Protein AF-A0A662A2K2-F1 (afdb_monomer_lite)

Structure (mmCIF, N/CA/C/O backbone):
data_AF-A0A662A2K2-F1
#
_entry.id   AF-A0A662A2K2-F1
#
loop_
_atom_site.group_PDB
_atom_site.id
_atom_site.type_symbol
_atom_site.label_atom_id
_atom_site.label_alt_id
_atom_site.label_comp_id
_atom_site.label_asym_id
_atom_site.label_entity_id
_atom_site.label_seq_id
_atom_site.pdbx_PDB_ins_code
_atom_site.Cartn_x
_atom_site.Cartn_y
_atom_site.Cartn_z
_atom_site.occupancy
_atom_site.B_iso_or_equiv
_atom_site.auth_seq_id
_atom_site.auth_comp_id
_atom_site.auth_asym_id
_atom_site.auth_atom_id
_atom_site.pdbx_PDB_model_num
ATOM 1 N N . ASP A 1 1 ? 25.035 21.301 -13.621 1.00 79.12 1 ASP A N 1
ATOM 2 C CA . ASP A 1 1 ? 25.008 20.937 -12.189 1.00 79.12 1 ASP A CA 1
ATOM 3 C C . ASP A 1 1 ? 23.960 21.613 -11.320 1.00 79.12 1 ASP A C 1
ATOM 5 O O . ASP A 1 1 ? 23.016 20.934 -10.941 1.00 79.12 1 ASP A O 1
ATOM 9 N N . ILE A 1 2 ? 24.069 22.902 -10.982 1.00 90.88 2 ILE A N 1
ATOM 10 C CA . ILE A 1 2 ? 23.119 23.539 -10.043 1.00 90.88 2 ILE A CA 1
ATOM 11 C C . ILE A 1 2 ? 21.771 23.828 -10.707 1.00 90.88 2 ILE A C 1
ATOM 13 O O . ILE A 1 2 ? 20.747 23.411 -10.174 1.00 90.88 2 ILE A O 1
ATOM 17 N N . LEU A 1 3 ? 21.783 24.436 -11.900 1.00 89.19 3 LEU A N 1
ATOM 18 C CA . LEU A 1 3 ? 20.579 24.809 -12.655 1.00 89.19 3 LEU A CA 1
ATOM 19 C C . LEU A 1 3 ? 19.642 23.617 -12.918 1.00 89.19 3 LEU A C 1
ATOM 21 O O . LEU A 1 3 ? 18.442 23.715 -12.691 1.00 89.19 3 LEU A O 1
ATOM 25 N N . TYR A 1 4 ? 20.192 22.471 -13.338 1.00 91.31 4 TYR A N 1
ATOM 26 C CA . TYR A 1 4 ? 19.410 21.247 -13.561 1.00 91.31 4 TYR A CA 1
ATOM 27 C C . TYR A 1 4 ? 18.727 20.763 -12.276 1.00 91.31 4 TYR A C 1
ATOM 29 O O . TYR A 1 4 ? 17.537 20.467 -12.291 1.00 91.31 4 TYR A O 1
ATOM 37 N N . LYS A 1 5 ? 19.451 20.732 -11.148 1.00 90.31 5 LYS A N 1
ATOM 38 C CA . LYS A 1 5 ? 18.884 20.326 -9.853 1.00 90.31 5 LYS A CA 1
ATOM 39 C C . LYS A 1 5 ? 17.791 21.287 -9.395 1.00 90.31 5 LYS A C 1
ATOM 41 O O . LYS A 1 5 ? 16.762 20.832 -8.913 1.00 90.31 5 LYS A O 1
ATOM 46 N N . THR A 1 6 ? 17.981 22.595 -9.592 1.00 90.50 6 THR A N 1
ATOM 47 C CA . THR A 1 6 ? 16.960 23.590 -9.229 1.00 90.50 6 THR A CA 1
ATOM 48 C C . THR A 1 6 ? 15.708 23.423 -10.083 1.00 90.50 6 THR A C 1
ATOM 50 O O . THR A 1 6 ? 14.616 23.314 -9.535 1.00 90.50 6 THR A O 1
ATOM 53 N N . LEU A 1 7 ? 15.856 23.320 -11.407 1.00 92.50 7 LEU A N 1
ATOM 54 C CA . LEU A 1 7 ? 14.737 23.083 -12.323 1.00 92.50 7 LEU A CA 1
ATOM 55 C C . LEU A 1 7 ? 14.002 21.777 -12.004 1.00 92.50 7 LEU A C 1
ATOM 57 O O . LEU A 1 7 ? 12.774 21.752 -12.000 1.00 92.50 7 LEU A O 1
ATOM 61 N N . PHE A 1 8 ? 14.737 20.713 -11.683 1.00 92.75 8 PHE A N 1
ATOM 62 C CA . PHE A 1 8 ? 14.157 19.427 -11.314 1.00 92.75 8 PHE A CA 1
ATOM 63 C C . PHE A 1 8 ? 13.352 19.513 -10.009 1.00 92.75 8 PHE A C 1
ATOM 65 O O . PHE A 1 8 ? 12.203 19.081 -9.979 1.00 92.75 8 PHE A O 1
ATOM 72 N N . SER A 1 9 ? 13.897 20.132 -8.956 1.00 92.06 9 SER A N 1
ATOM 73 C CA . SER A 1 9 ? 13.182 20.338 -7.688 1.00 92.06 9 SER A CA 1
ATOM 74 C C . SER A 1 9 ? 11.923 21.191 -7.856 1.00 92.06 9 SER A C 1
ATOM 76 O O . SER A 1 9 ? 10.873 20.844 -7.318 1.00 92.06 9 SER A O 1
ATOM 78 N N . PHE A 1 10 ? 11.988 22.271 -8.638 1.00 94.00 10 PHE A N 1
ATOM 79 C CA . PHE A 1 10 ? 10.806 23.080 -8.948 1.00 94.00 10 PHE A CA 1
ATOM 80 C C . PHE A 1 10 ? 9.765 22.287 -9.745 1.00 94.00 10 PHE A C 1
ATOM 82 O O . PHE A 1 10 ? 8.577 22.331 -9.423 1.00 94.00 10 PHE A O 1
ATOM 89 N N . GLY A 1 11 ? 10.206 21.506 -10.735 1.00 93.50 11 GLY A N 1
ATOM 90 C CA . GLY A 1 11 ? 9.340 20.615 -11.504 1.00 93.50 11 GLY A CA 1
ATOM 91 C C . GLY A 1 11 ? 8.621 19.586 -10.629 1.00 93.50 11 GLY A C 1
ATOM 92 O O . GLY A 1 11 ? 7.429 19.360 -10.816 1.00 93.50 11 GLY A O 1
ATOM 93 N N . GLN A 1 12 ? 9.299 19.015 -9.629 1.00 93.69 12 GLN A N 1
ATOM 94 C CA . GLN A 1 12 ? 8.691 18.076 -8.678 1.00 93.69 12 GLN A CA 1
ATOM 95 C C . GLN A 1 12 ? 7.568 18.715 -7.857 1.00 93.69 12 GLN A C 1
ATOM 97 O O . GLN A 1 12 ? 6.518 18.100 -7.682 1.00 93.69 12 GLN A O 1
ATOM 102 N N . VAL A 1 13 ? 7.768 19.946 -7.376 1.00 95.12 13 VAL A N 1
ATOM 103 C CA . VAL A 1 13 ? 6.744 20.674 -6.611 1.00 95.12 13 VAL A CA 1
ATOM 104 C C . VAL A 1 13 ? 5.523 20.957 -7.485 1.00 95.12 13 VAL A C 1
ATOM 106 O O . VAL A 1 13 ? 4.395 20.690 -7.072 1.00 95.12 13 VAL A O 1
ATOM 109 N N . ILE A 1 14 ? 5.736 21.431 -8.716 1.00 95.50 14 ILE A N 1
ATOM 110 C CA . ILE A 1 14 ? 4.651 21.680 -9.675 1.00 95.50 14 ILE A CA 1
ATOM 111 C C . ILE A 1 14 ? 3.893 20.383 -9.983 1.00 95.50 14 ILE A C 1
ATOM 113 O O . ILE A 1 14 ? 2.663 20.370 -9.962 1.00 95.50 14 ILE A O 1
ATOM 117 N N . LEU A 1 15 ? 4.607 19.279 -10.213 1.00 95.75 15 LEU A N 1
ATOM 118 C CA . LEU A 1 15 ? 4.001 17.977 -10.482 1.00 95.75 15 LEU A CA 1
ATOM 119 C C . LEU A 1 15 ? 3.184 17.466 -9.285 1.00 95.75 15 LEU A C 1
ATOM 121 O O . LEU A 1 15 ? 2.096 16.924 -9.472 1.00 95.75 15 LEU A O 1
ATOM 125 N N . ALA A 1 16 ? 3.659 17.684 -8.057 1.00 95.31 16 ALA A N 1
ATOM 126 C CA . ALA A 1 16 ? 2.907 17.353 -6.850 1.00 95.31 16 ALA A CA 1
ATOM 127 C C . ALA A 1 16 ? 1.583 18.132 -6.778 1.00 95.31 16 ALA A C 1
ATOM 129 O O . ALA A 1 16 ? 0.532 17.528 -6.554 1.00 95.31 16 ALA A O 1
ATOM 130 N N . PHE A 1 17 ? 1.600 19.446 -7.036 1.00 96.31 17 PHE A N 1
ATOM 131 C CA . PHE A 1 17 ? 0.374 20.252 -7.096 1.00 96.31 17 PHE A CA 1
ATOM 132 C C . PHE A 1 17 ? -0.560 19.821 -8.229 1.00 96.31 17 PHE A C 1
ATOM 134 O O . PHE A 1 17 ? -1.777 19.790 -8.032 1.00 96.31 17 PHE A O 1
ATOM 141 N N . ALA A 1 18 ? -0.016 19.441 -9.388 1.00 96.00 18 ALA A N 1
ATOM 142 C CA . ALA A 1 18 ? -0.803 18.902 -10.491 1.00 96.00 18 ALA A CA 1
ATOM 143 C C . ALA A 1 18 ? -1.525 17.609 -10.079 1.00 96.00 18 ALA A C 1
ATOM 145 O O . ALA A 1 18 ? -2.736 17.504 -10.265 1.00 96.00 18 ALA A O 1
ATOM 146 N N . TYR A 1 19 ? -0.829 16.663 -9.435 1.00 93.25 19 TYR A N 1
ATOM 147 C CA . TYR A 1 19 ? -1.455 15.444 -8.918 1.00 93.25 19 TYR A CA 1
ATOM 148 C C . TYR A 1 19 ? -2.527 15.728 -7.862 1.00 93.25 19 TYR A C 1
ATOM 150 O O . TYR A 1 19 ? -3.617 15.163 -7.947 1.00 93.25 19 TYR A O 1
ATOM 158 N N . ILE A 1 20 ? -2.267 16.625 -6.903 1.00 93.62 20 ILE A N 1
ATOM 159 C CA . ILE A 1 20 ? -3.258 17.012 -5.883 1.00 93.62 20 ILE A CA 1
ATOM 160 C C . ILE A 1 20 ? -4.508 17.603 -6.544 1.00 93.62 20 ILE A C 1
ATOM 162 O O . ILE A 1 20 ? -5.627 17.233 -6.186 1.00 93.62 20 ILE A O 1
ATOM 166 N N . SER A 1 21 ? -4.326 18.480 -7.532 1.00 94.06 21 SER A N 1
ATOM 167 C CA . SER A 1 21 ? -5.429 19.130 -8.245 1.00 94.06 21 SER A CA 1
ATOM 168 C C . SER A 1 21 ? -6.262 18.114 -9.024 1.00 94.06 21 SER A C 1
ATOM 170 O O . SER A 1 21 ? -7.483 18.100 -8.899 1.00 94.06 21 SER A O 1
ATOM 172 N N . ILE A 1 22 ? -5.611 17.203 -9.757 1.00 93.06 22 ILE A N 1
ATOM 173 C CA . ILE A 1 22 ? -6.285 16.122 -10.491 1.00 93.06 22 ILE A CA 1
ATOM 174 C C . ILE A 1 22 ? -7.084 15.234 -9.538 1.00 93.06 22 ILE A C 1
ATOM 176 O O . ILE A 1 22 ? -8.240 14.929 -9.824 1.00 93.06 22 ILE A O 1
ATOM 180 N N . LEU A 1 23 ? -6.503 14.828 -8.405 1.00 89.75 23 LEU A N 1
ATOM 181 C CA . LEU A 1 23 ? -7.196 13.998 -7.417 1.00 89.75 23 LEU A CA 1
ATOM 182 C C . LEU A 1 23 ? -8.395 14.727 -6.802 1.00 89.75 23 LEU A C 1
ATOM 184 O O . LEU A 1 23 ? -9.454 14.123 -6.648 1.00 89.75 23 LEU A O 1
ATOM 188 N N . THR A 1 24 ? -8.246 16.019 -6.505 1.00 89.94 24 THR A N 1
ATOM 189 C CA . THR A 1 24 ? -9.319 16.854 -5.945 1.00 89.94 24 THR A CA 1
ATOM 190 C C . THR A 1 24 ? -10.478 16.992 -6.929 1.00 89.94 24 THR A C 1
ATOM 192 O O . THR A 1 24 ? -11.609 16.678 -6.575 1.00 89.94 24 THR A O 1
ATOM 195 N N . ILE A 1 25 ? -10.193 17.352 -8.184 1.00 91.75 25 ILE A N 1
ATOM 196 C CA . ILE A 1 25 ? -11.204 17.465 -9.248 1.00 91.75 25 ILE A CA 1
ATOM 197 C C . ILE A 1 25 ? -11.863 16.107 -9.514 1.00 91.75 25 ILE A C 1
ATOM 199 O O . ILE A 1 25 ? -13.079 16.006 -9.653 1.00 91.75 25 ILE A O 1
ATOM 203 N N . SER A 1 26 ? -11.076 15.029 -9.542 1.00 89.00 26 SER A N 1
ATOM 204 C CA . SER A 1 26 ? -11.606 13.679 -9.754 1.00 89.00 26 SER A CA 1
ATOM 205 C C . SER A 1 26 ? -12.609 13.291 -8.670 1.00 89.00 26 SER A C 1
ATOM 207 O O . SER A 1 26 ? -13.603 12.631 -8.976 1.00 89.00 26 SER A O 1
ATOM 209 N N . TYR A 1 27 ? -12.393 13.727 -7.427 1.00 87.12 27 TYR A N 1
ATOM 210 C CA . TYR A 1 27 ? -13.282 13.447 -6.301 1.00 87.12 27 TYR A CA 1
ATOM 211 C C . TYR A 1 27 ? -14.647 14.151 -6.396 1.00 87.12 27 TYR A C 1
ATOM 213 O O . TYR A 1 27 ? -15.592 13.718 -5.743 1.00 87.12 27 TYR A O 1
ATOM 221 N N . GLU A 1 28 ? -14.799 15.170 -7.245 1.00 88.38 28 GLU A N 1
ATOM 222 C CA . GLU A 1 28 ? -16.105 15.790 -7.518 1.00 88.38 28 GLU A CA 1
ATOM 223 C C . GLU A 1 28 ? -16.973 14.943 -8.465 1.00 88.38 28 GLU A C 1
ATOM 225 O O . GLU A 1 28 ? -18.195 15.087 -8.508 1.00 88.38 28 GLU A O 1
ATOM 230 N N . SER A 1 29 ? -16.367 14.010 -9.206 1.00 89.44 29 SER A N 1
ATOM 231 C CA . SER A 1 29 ? -17.080 13.120 -10.123 1.00 89.44 29 SER A CA 1
ATOM 232 C C . SER A 1 29 ? -17.552 11.831 -9.437 1.00 89.44 29 SER A C 1
ATOM 234 O O . SER A 1 29 ? -16.832 11.217 -8.646 1.00 89.44 29 SER A O 1
ATOM 236 N N . ALA A 1 30 ? -18.733 11.330 -9.817 1.00 84.56 30 ALA A N 1
ATOM 237 C CA . ALA A 1 30 ? -19.257 10.060 -9.299 1.00 84.56 30 ALA A CA 1
ATOM 238 C C . ALA A 1 30 ? -18.317 8.866 -9.571 1.00 84.56 30 ALA A C 1
ATOM 240 O O . ALA A 1 30 ? -18.206 7.945 -8.757 1.00 84.56 30 ALA A O 1
ATOM 241 N N . LEU A 1 31 ? -17.612 8.889 -10.708 1.00 82.94 31 LEU A N 1
ATOM 242 C CA . LEU A 1 31 ? -16.648 7.856 -11.084 1.00 82.94 31 LEU A CA 1
ATOM 243 C C . LEU A 1 31 ? -15.389 7.926 -10.208 1.00 82.94 31 LEU A C 1
ATOM 245 O O . LEU A 1 31 ? -14.934 6.890 -9.719 1.00 82.94 31 LEU A O 1
ATOM 249 N N . GLY A 1 32 ? -14.866 9.126 -9.940 1.00 82.94 32 GLY A N 1
ATOM 250 C CA . GLY A 1 32 ? -13.711 9.308 -9.063 1.00 82.94 32 GLY A CA 1
ATOM 251 C C . GLY A 1 32 ? -14.003 8.925 -7.614 1.00 82.94 32 GLY A C 1
ATOM 252 O O . GLY A 1 32 ? -13.208 8.201 -7.014 1.00 82.94 32 GLY A O 1
ATOM 253 N N . VAL A 1 33 ? -15.184 9.263 -7.082 1.00 84.50 33 VAL A N 1
ATOM 254 C CA . VAL A 1 33 ? -15.622 8.775 -5.760 1.00 84.50 33 VAL A CA 1
ATOM 255 C C . VAL A 1 33 ? -15.662 7.245 -5.728 1.00 84.50 33 VAL A C 1
ATOM 257 O O . VAL A 1 33 ? -15.160 6.630 -4.784 1.00 84.50 33 VAL A O 1
ATOM 260 N N . LYS A 1 34 ? -16.204 6.604 -6.773 1.00 83.75 34 LYS A N 1
ATOM 261 C CA . LYS A 1 34 ? -16.266 5.139 -6.860 1.00 83.75 34 LYS A CA 1
ATOM 262 C C . LYS A 1 34 ? -14.871 4.509 -6.895 1.00 83.75 34 LYS A C 1
ATOM 264 O O . LYS A 1 34 ? -14.629 3.569 -6.138 1.00 83.75 34 LYS A O 1
ATOM 269 N N . LEU A 1 35 ? -13.945 5.030 -7.700 1.00 81.00 35 LEU A N 1
ATOM 270 C CA . LEU A 1 35 ? -12.560 4.542 -7.751 1.00 81.00 35 LEU A CA 1
ATOM 271 C C . LEU A 1 35 ? -11.844 4.719 -6.405 1.00 81.00 35 LEU A C 1
ATOM 273 O O . LEU A 1 35 ? -11.275 3.766 -5.868 1.00 81.00 35 LEU A O 1
ATOM 277 N N . MET A 1 36 ? -11.929 5.909 -5.807 1.00 82.06 36 MET A N 1
ATOM 278 C CA . MET A 1 36 ? -11.282 6.201 -4.524 1.00 82.06 36 MET A CA 1
ATOM 279 C C . MET A 1 36 ? -11.893 5.404 -3.364 1.00 82.06 36 MET A C 1
ATOM 281 O O . MET A 1 36 ? -11.191 5.082 -2.404 1.00 82.06 36 MET A O 1
ATOM 285 N N . SER A 1 37 ? -13.165 5.003 -3.459 1.00 81.88 37 SER A N 1
ATOM 286 C CA . SER A 1 37 ? -13.803 4.147 -2.453 1.00 81.88 37 SER A CA 1
ATOM 287 C C . SER A 1 37 ? -13.134 2.773 -2.325 1.00 81.88 37 SER A C 1
ATOM 289 O O . SER A 1 37 ? -13.018 2.265 -1.211 1.00 81.88 37 SER A O 1
ATOM 291 N N . GLY A 1 38 ? -12.631 2.20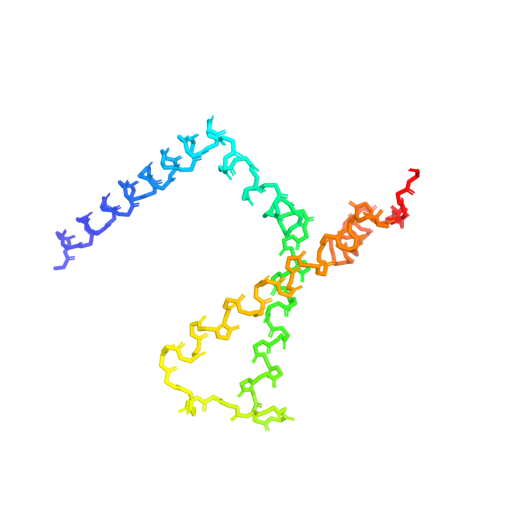0 -3.426 1.00 77.50 38 GLY A N 1
ATOM 292 C CA . GLY A 1 38 ? -11.851 0.959 -3.404 1.00 77.50 38 GLY A CA 1
ATOM 293 C C . GLY A 1 38 ? -10.474 1.172 -2.776 1.00 77.50 38 GLY A C 1
ATOM 294 O O . GLY A 1 38 ? -10.066 0.428 -1.882 1.00 77.50 38 GLY A O 1
ATOM 295 N N . LEU A 1 39 ? -9.800 2.259 -3.166 1.00 82.50 39 LEU A N 1
ATOM 296 C CA . LEU A 1 39 ? -8.481 2.636 -2.642 1.00 82.50 39 LEU A CA 1
ATOM 297 C C . LEU A 1 39 ? -8.502 2.931 -1.135 1.00 82.50 39 LEU A C 1
ATOM 299 O O . LEU A 1 39 ? -7.519 2.677 -0.439 1.00 82.50 39 LEU A O 1
ATOM 303 N N . LYS A 1 40 ? -9.639 3.392 -0.598 1.00 86.94 40 LYS A N 1
ATOM 304 C CA . LYS A 1 40 ? -9.831 3.627 0.840 1.00 86.94 40 LYS A CA 1
ATOM 305 C C . LYS A 1 40 ? -9.551 2.381 1.684 1.00 86.94 40 LYS A C 1
ATOM 307 O O . LYS A 1 40 ? -9.030 2.514 2.789 1.00 86.94 40 LYS A O 1
ATOM 312 N N . TYR A 1 41 ? -9.894 1.185 1.202 1.00 87.75 41 TYR A N 1
ATOM 313 C CA . TYR A 1 41 ? -9.675 -0.054 1.956 1.00 87.75 41 TYR A CA 1
ATOM 314 C C . TYR A 1 41 ? -8.188 -0.385 2.076 1.00 87.75 41 TYR A C 1
ATOM 316 O O . TYR A 1 41 ? -7.707 -0.624 3.182 1.00 87.75 41 TYR A O 1
ATOM 324 N N . VAL A 1 42 ? -7.450 -0.299 0.967 1.00 88.56 42 VAL A N 1
ATOM 325 C CA . VAL A 1 42 ? -5.991 -0.487 0.951 1.00 88.56 42 VAL A CA 1
ATOM 326 C C . VAL A 1 42 ? -5.297 0.593 1.782 1.00 88.56 42 VAL A C 1
ATOM 328 O O . VAL A 1 42 ? -4.420 0.281 2.579 1.00 88.56 42 VAL A O 1
ATOM 331 N N . GLY A 1 43 ? -5.743 1.851 1.695 1.00 87.69 43 GLY A N 1
ATOM 332 C CA . GLY A 1 43 ? -5.199 2.950 2.500 1.00 87.69 43 GLY A CA 1
ATOM 333 C C . GLY A 1 43 ? -5.406 2.776 4.010 1.00 87.69 43 GLY A C 1
ATOM 334 O O . GLY A 1 43 ? -4.532 3.122 4.799 1.00 87.69 43 GLY A O 1
ATOM 335 N N . ARG A 1 44 ? -6.529 2.181 4.436 1.00 89.75 44 ARG A N 1
ATOM 336 C CA . ARG A 1 44 ? -6.768 1.812 5.846 1.00 89.75 44 ARG A CA 1
ATOM 337 C C . ARG A 1 44 ? -5.886 0.659 6.333 1.00 89.75 44 ARG A C 1
ATOM 339 O O . ARG A 1 44 ? -5.767 0.472 7.543 1.00 89.75 44 ARG A O 1
ATOM 346 N N . MET A 1 45 ? -5.318 -0.104 5.406 1.00 93.19 45 MET A N 1
ATOM 347 C CA . MET A 1 45 ? -4.391 -1.206 5.637 1.00 93.19 45 MET A CA 1
ATOM 348 C C . MET A 1 45 ? -3.022 -0.880 5.028 1.00 93.19 45 MET A C 1
ATOM 350 O O . MET A 1 45 ? -2.414 -1.743 4.402 1.00 93.19 45 MET A O 1
ATOM 354 N N . SER A 1 46 ? -2.553 0.369 5.128 1.00 92.81 46 SER A N 1
ATOM 355 C CA . SER A 1 46 ? -1.343 0.819 4.430 1.00 92.81 46 SER A CA 1
ATOM 356 C C . SER A 1 46 ? -0.093 0.017 4.799 1.00 92.81 46 SER A C 1
ATOM 358 O O . SER A 1 46 ? 0.675 -0.347 3.911 1.00 92.81 46 SER A O 1
ATOM 360 N N . PHE A 1 47 ? 0.093 -0.321 6.076 1.00 93.25 47 PHE A N 1
ATOM 361 C CA . PHE A 1 47 ? 1.237 -1.100 6.543 1.00 93.25 47 PHE A CA 1
ATOM 362 C C . PHE A 1 47 ? 1.112 -2.574 6.143 1.00 93.25 47 PHE A C 1
ATOM 364 O O . PHE A 1 47 ? 2.057 -3.157 5.611 1.00 93.25 47 PHE A O 1
ATOM 371 N N . SER A 1 48 ? -0.075 -3.158 6.319 1.00 94.69 48 SER A N 1
ATOM 372 C CA . SER A 1 48 ? -0.358 -4.534 5.897 1.00 94.69 48 SER A CA 1
ATOM 373 C C . SER A 1 48 ? -0.239 -4.716 4.385 1.00 94.69 48 SER A C 1
ATOM 375 O O . SER A 1 48 ? 0.325 -5.707 3.933 1.00 94.69 48 SER A O 1
ATOM 377 N N . SER A 1 49 ? -0.722 -3.756 3.599 1.00 94.12 49 SER A N 1
ATOM 378 C CA . SER A 1 49 ? -0.674 -3.805 2.134 1.00 94.12 49 SER A CA 1
ATOM 379 C C . SER A 1 49 ? 0.746 -3.591 1.623 1.00 94.12 49 SER A C 1
ATOM 381 O O . SER A 1 49 ? 1.181 -4.309 0.729 1.00 94.12 49 SER A O 1
ATOM 383 N N . TYR A 1 50 ? 1.512 -2.680 2.235 1.00 93.44 50 TYR A N 1
ATOM 384 C CA . TYR A 1 50 ? 2.930 -2.507 1.919 1.00 93.44 50 TYR A CA 1
ATOM 385 C C . TYR A 1 50 ? 3.715 -3.805 2.132 1.00 93.44 50 TYR A C 1
ATOM 387 O O . TYR A 1 50 ? 4.391 -4.275 1.217 1.00 93.44 50 TYR A O 1
ATOM 395 N N . LEU A 1 51 ? 3.584 -4.429 3.310 1.00 95.44 51 LEU A N 1
ATOM 396 C CA . LEU A 1 51 ? 4.296 -5.676 3.578 1.00 95.44 51 LEU A CA 1
ATOM 397 C C . LEU A 1 51 ? 3.774 -6.822 2.706 1.00 95.44 51 LEU A C 1
ATOM 399 O O . LEU A 1 51 ? 4.566 -7.617 2.213 1.00 95.44 51 LEU A O 1
ATOM 403 N N . GLY A 1 52 ? 2.464 -6.877 2.458 1.00 94.88 52 GLY A N 1
ATOM 404 C CA . GLY A 1 52 ? 1.862 -7.827 1.528 1.00 94.88 52 GLY A CA 1
ATOM 405 C C . GLY A 1 52 ? 2.451 -7.711 0.122 1.00 94.88 52 GLY A C 1
ATOM 406 O O . GLY A 1 52 ? 2.833 -8.721 -0.461 1.00 94.88 52 GLY A O 1
ATOM 407 N N . HIS A 1 53 ? 2.602 -6.492 -0.403 1.00 95.06 53 HIS A N 1
ATOM 408 C CA . HIS A 1 53 ? 3.238 -6.250 -1.699 1.00 95.06 53 HIS A CA 1
ATOM 409 C C . HIS A 1 53 ? 4.692 -6.719 -1.725 1.00 95.06 53 HIS A C 1
ATOM 411 O O . HIS A 1 53 ? 5.093 -7.410 -2.659 1.00 95.06 53 HIS A O 1
ATOM 417 N N . THR A 1 54 ? 5.454 -6.422 -0.672 1.00 95.19 54 THR A N 1
ATOM 418 C CA . THR A 1 54 ? 6.824 -6.920 -0.514 1.00 95.19 54 THR A CA 1
ATOM 419 C C . THR A 1 54 ? 6.868 -8.448 -0.510 1.00 95.19 54 THR A C 1
ATOM 421 O O . THR A 1 54 ? 7.688 -9.030 -1.212 1.00 95.19 54 THR A O 1
ATOM 424 N N . ILE A 1 55 ? 5.961 -9.112 0.212 1.00 95.94 55 ILE A N 1
ATOM 425 C CA . ILE A 1 55 ? 5.867 -10.579 0.239 1.00 95.94 55 ILE A CA 1
ATOM 426 C C . ILE A 1 55 ? 5.556 -11.129 -1.157 1.00 95.94 55 ILE A C 1
ATOM 428 O O . ILE A 1 55 ? 6.231 -12.056 -1.595 1.00 95.94 55 ILE A O 1
ATOM 432 N N . PHE A 1 56 ? 4.597 -10.548 -1.887 1.00 95.50 56 PHE A N 1
ATOM 433 C CA . PHE A 1 56 ? 4.318 -10.951 -3.270 1.00 95.50 56 PHE A CA 1
ATOM 434 C C . PHE A 1 56 ? 5.549 -10.798 -4.166 1.00 95.50 56 PHE A C 1
ATOM 436 O O . PHE A 1 56 ? 5.891 -11.731 -4.888 1.00 95.50 56 PHE A O 1
ATOM 443 N N . GLY A 1 57 ? 6.245 -9.662 -4.087 1.00 94.56 57 GLY A N 1
ATOM 444 C CA . GLY A 1 57 ? 7.468 -9.425 -4.851 1.00 94.56 57 GLY A CA 1
ATOM 445 C C . GLY A 1 57 ? 8.564 -10.440 -4.526 1.00 94.56 57 GLY A C 1
ATOM 446 O O . GLY A 1 57 ? 9.183 -10.985 -5.436 1.00 94.56 57 GLY A O 1
ATOM 447 N N . ILE A 1 58 ? 8.758 -10.753 -3.243 1.00 95.38 58 ILE A N 1
ATOM 448 C CA . ILE A 1 58 ? 9.712 -11.775 -2.803 1.00 95.38 58 ILE A CA 1
ATOM 449 C C . ILE A 1 58 ? 9.339 -13.138 -3.389 1.00 95.38 58 ILE A C 1
ATOM 451 O O . ILE A 1 58 ? 10.173 -13.766 -4.030 1.00 95.38 58 ILE A O 1
ATOM 455 N N . LEU A 1 59 ? 8.090 -13.580 -3.232 1.00 96.00 59 LEU A N 1
ATOM 456 C CA . LEU A 1 59 ? 7.649 -14.880 -3.739 1.00 96.00 59 LEU A CA 1
ATOM 457 C C . LEU A 1 59 ? 7.821 -14.989 -5.261 1.00 96.00 59 LEU A C 1
ATOM 459 O O . LEU A 1 59 ? 8.260 -16.018 -5.760 1.00 96.00 59 LEU A O 1
ATOM 463 N N . ILE A 1 60 ? 7.500 -13.932 -6.002 1.00 95.31 60 ILE A N 1
ATOM 464 C CA . ILE A 1 60 ? 7.529 -13.936 -7.469 1.00 95.31 60 ILE A CA 1
ATOM 465 C C . ILE A 1 60 ? 8.961 -13.860 -8.007 1.00 95.31 60 ILE A C 1
ATOM 467 O O . ILE A 1 60 ? 9.327 -14.601 -8.919 1.00 95.31 60 ILE A O 1
ATOM 471 N N . PHE A 1 61 ? 9.778 -12.955 -7.474 1.00 95.25 61 PHE A N 1
ATOM 472 C CA . PHE A 1 61 ? 11.059 -12.629 -8.092 1.00 95.25 61 PHE A CA 1
ATOM 473 C C . PHE A 1 61 ? 12.249 -13.349 -7.454 1.00 95.25 61 PHE A C 1
ATOM 475 O O . PHE A 1 61 ? 13.236 -13.579 -8.150 1.00 95.25 61 PHE A O 1
ATOM 482 N N . TYR A 1 62 ? 12.199 -13.739 -6.175 1.00 93.00 62 TYR A N 1
ATOM 483 C CA . TYR A 1 62 ? 13.383 -14.320 -5.538 1.00 93.00 62 TYR A CA 1
ATOM 484 C C . TYR A 1 62 ? 13.646 -15.768 -5.984 1.00 93.00 62 TYR A C 1
ATOM 486 O O . TYR A 1 62 ? 12.699 -16.550 -6.108 1.00 93.00 62 TYR A O 1
ATOM 494 N N . PRO A 1 63 ? 14.927 -16.168 -6.143 1.00 91.25 63 PRO A N 1
ATOM 495 C CA . PRO A 1 63 ? 15.307 -17.501 -6.626 1.00 91.25 63 PRO A CA 1
ATOM 496 C C . PRO A 1 63 ? 14.808 -18.675 -5.780 1.00 91.25 63 PRO A C 1
ATOM 498 O O . PRO A 1 63 ? 14.626 -19.765 -6.304 1.00 91.25 63 PRO A O 1
ATOM 501 N N . PHE A 1 64 ? 14.595 -18.475 -4.477 1.00 93.00 64 PHE A N 1
ATOM 502 C CA . PHE A 1 64 ? 14.115 -19.537 -3.586 1.00 93.00 64 PHE A CA 1
ATOM 503 C C . PHE A 1 64 ? 12.610 -19.827 -3.732 1.00 93.00 64 PHE A C 1
ATOM 505 O O . PHE A 1 64 ? 12.112 -20.769 -3.120 1.00 93.00 64 PHE A O 1
ATOM 512 N N . ALA A 1 65 ? 11.884 -19.001 -4.489 1.00 92.94 65 ALA A N 1
ATOM 513 C CA . ALA A 1 65 ? 10.462 -19.148 -4.760 1.00 92.94 65 ALA A CA 1
ATOM 514 C C . ALA A 1 65 ? 10.239 -19.313 -6.276 1.00 92.94 65 ALA A C 1
ATOM 516 O O . ALA A 1 65 ? 10.639 -20.336 -6.822 1.00 92.94 65 ALA A O 1
ATOM 517 N N . PHE A 1 66 ? 9.628 -18.348 -6.975 1.00 92.12 66 PHE A N 1
ATOM 518 C CA . PHE A 1 66 ? 9.404 -18.459 -8.427 1.00 92.12 66 PHE A CA 1
ATOM 519 C C . PHE A 1 66 ? 10.596 -18.004 -9.286 1.00 92.12 66 PHE A C 1
ATOM 521 O O . PHE A 1 66 ? 10.665 -18.369 -10.457 1.00 92.12 66 PHE A O 1
ATOM 528 N N . GLY A 1 67 ? 11.539 -17.231 -8.735 1.00 92.12 67 GLY A N 1
ATOM 529 C CA . GLY A 1 67 ? 12.801 -16.901 -9.407 1.00 92.12 67 GLY A CA 1
ATOM 530 C C . GLY A 1 67 ? 12.678 -16.088 -10.699 1.00 92.12 67 GLY A C 1
ATOM 531 O O . GLY A 1 67 ? 13.577 -16.145 -11.531 1.00 92.12 67 GLY A O 1
ATOM 532 N N . LEU A 1 68 ? 11.598 -15.321 -10.888 1.00 92.81 68 LEU A N 1
ATOM 533 C CA . LEU A 1 68 ? 11.329 -14.614 -12.149 1.00 92.81 68 LEU A CA 1
ATOM 534 C C . LEU A 1 68 ? 12.133 -13.315 -12.336 1.00 92.81 68 LEU A C 1
ATOM 536 O O . LEU A 1 68 ? 11.907 -12.579 -13.303 1.00 92.81 68 LEU A O 1
ATOM 540 N N . PHE A 1 69 ? 13.067 -12.994 -11.438 1.00 91.31 69 PHE A N 1
ATOM 541 C CA . PHE A 1 69 ? 13.857 -11.767 -11.532 1.00 91.31 69 PHE A CA 1
ATOM 542 C C . PHE A 1 69 ? 14.646 -1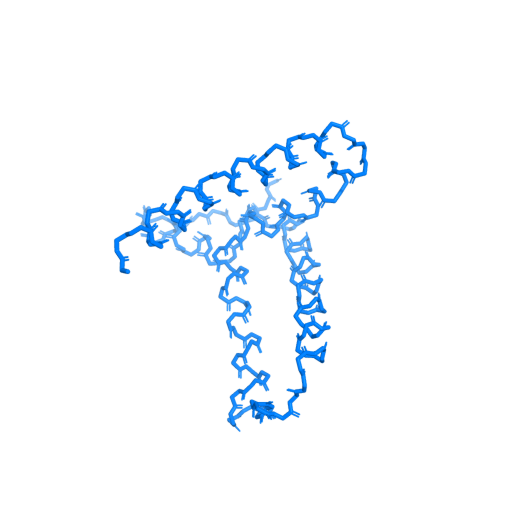1.694 -12.847 1.00 91.31 69 PHE A C 1
ATOM 544 O O . PHE A 1 69 ? 15.384 -12.610 -13.197 1.00 91.31 69 PHE A O 1
ATOM 551 N N . GLY A 1 70 ? 14.480 -10.596 -13.589 1.00 91.94 70 GLY A N 1
ATOM 552 C CA . GLY A 1 70 ? 15.158 -10.374 -14.872 1.00 91.94 70 GLY A CA 1
ATOM 553 C C . GLY A 1 70 ? 14.655 -11.233 -16.041 1.00 91.94 70 GLY A C 1
ATOM 554 O O . GLY A 1 70 ? 15.174 -11.099 -17.144 1.00 91.94 70 GLY A O 1
ATOM 555 N N . THR A 1 71 ? 13.649 -12.088 -15.831 1.00 93.19 71 THR A N 1
ATOM 556 C CA . THR A 1 71 ? 13.085 -12.956 -16.885 1.00 93.19 71 THR A CA 1
ATOM 557 C C . THR A 1 71 ? 11.908 -12.319 -17.625 1.00 93.19 71 THR A C 1
ATOM 559 O O . THR A 1 71 ? 11.609 -12.685 -18.759 1.00 93.19 71 THR A O 1
ATOM 562 N N . MET A 1 72 ? 11.239 -11.358 -16.984 1.00 93.38 72 MET A N 1
ATOM 563 C CA . MET A 1 72 ? 10.049 -10.692 -17.504 1.00 93.38 72 MET A CA 1
ATOM 564 C C . MET A 1 72 ? 10.420 -9.362 -18.162 1.00 93.38 72 MET A C 1
ATOM 566 O O . MET A 1 72 ? 11.213 -8.583 -17.635 1.00 93.38 72 MET A O 1
ATOM 570 N N . SER A 1 73 ? 9.803 -9.082 -19.305 1.00 95.44 73 SER A N 1
ATOM 571 C CA . SER A 1 73 ? 9.862 -7.769 -19.951 1.00 95.44 73 SER A CA 1
ATOM 572 C C . SER A 1 73 ? 9.049 -6.722 -19.177 1.00 95.44 73 SER A C 1
ATOM 574 O O . SER A 1 73 ? 8.162 -7.063 -18.393 1.00 95.44 73 SER A O 1
ATOM 576 N N . LEU A 1 74 ? 9.326 -5.435 -19.417 1.00 94.62 74 LEU A N 1
ATOM 577 C CA . LEU A 1 74 ? 8.724 -4.325 -18.666 1.00 94.62 74 LEU A CA 1
ATOM 578 C C . LEU A 1 74 ? 7.187 -4.373 -18.650 1.00 94.62 74 LEU A C 1
ATOM 580 O O . LEU A 1 74 ? 6.588 -4.311 -17.580 1.00 94.62 74 LEU A O 1
ATOM 584 N N . TRP A 1 75 ? 6.552 -4.584 -19.807 1.00 96.25 75 TRP A N 1
ATOM 585 C CA . TRP A 1 75 ? 5.088 -4.643 -19.896 1.00 96.25 75 TRP A CA 1
ATOM 586 C C . TRP A 1 75 ? 4.498 -5.816 -19.095 1.00 96.25 75 TRP A C 1
ATOM 588 O O . TRP A 1 75 ? 3.416 -5.699 -18.523 1.00 96.25 75 TRP A O 1
ATOM 598 N N . GLN A 1 76 ? 5.209 -6.948 -19.011 1.00 95.50 76 GLN A N 1
ATO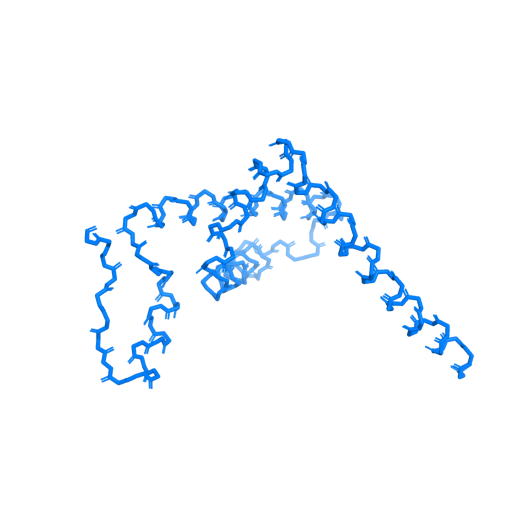M 599 C CA . GLN A 1 76 ? 4.758 -8.104 -18.229 1.00 95.50 76 GLN A CA 1
ATOM 600 C C . GLN A 1 76 ? 4.805 -7.796 -16.734 1.00 95.50 76 GLN A C 1
ATOM 602 O O . GLN A 1 76 ? 3.893 -8.176 -16.002 1.00 95.50 76 GLN A O 1
ATOM 607 N N . VAL A 1 77 ? 5.846 -7.089 -16.283 1.00 95.06 77 VAL A N 1
ATOM 608 C CA . VAL A 1 77 ? 5.973 -6.640 -14.891 1.00 95.06 77 VAL A CA 1
ATOM 609 C C . VAL A 1 77 ? 4.885 -5.621 -14.548 1.00 95.06 77 VAL A C 1
ATOM 611 O O . VAL A 1 77 ? 4.287 -5.713 -13.479 1.00 95.06 77 VAL A O 1
ATOM 614 N N . GLU A 1 78 ? 4.569 -4.696 -15.456 1.00 95.56 78 GLU A N 1
ATOM 615 C CA . GLU A 1 78 ? 3.488 -3.719 -15.273 1.00 95.56 78 GLU A CA 1
ATOM 616 C C . GLU A 1 78 ? 2.119 -4.397 -15.134 1.00 95.56 78 GLU A C 1
ATOM 618 O O . GLU A 1 78 ? 1.384 -4.127 -14.182 1.00 95.56 78 GLU A O 1
ATOM 623 N N . VAL A 1 79 ? 1.791 -5.335 -16.031 1.00 96.69 79 VAL A N 1
ATOM 624 C CA . VAL A 1 79 ? 0.543 -6.112 -15.952 1.00 96.69 79 VAL A CA 1
ATOM 625 C C . VAL A 1 79 ? 0.486 -6.915 -14.654 1.00 96.69 79 VAL A C 1
ATOM 627 O O . VAL A 1 79 ? -0.539 -6.916 -13.970 1.00 96.69 79 VAL A O 1
ATOM 630 N N . LEU A 1 80 ? 1.590 -7.558 -14.271 1.00 95.69 80 LEU A N 1
ATOM 631 C CA . LEU A 1 80 ? 1.674 -8.308 -13.023 1.00 95.69 80 LEU A CA 1
ATOM 632 C C . LEU A 1 80 ? 1.446 -7.410 -11.800 1.00 95.69 80 LEU A C 1
ATOM 634 O O . LEU A 1 80 ? 0.701 -7.788 -10.896 1.00 95.69 80 LEU A O 1
ATOM 638 N N . ALA A 1 81 ? 2.031 -6.211 -11.781 1.00 94.94 81 ALA A N 1
ATOM 639 C CA . ALA A 1 81 ? 1.839 -5.246 -10.706 1.00 94.94 81 ALA A CA 1
ATOM 640 C C . ALA A 1 81 ? 0.364 -4.838 -10.567 1.00 94.94 81 ALA A C 1
ATOM 642 O O . ALA A 1 81 ? -0.161 -4.819 -9.452 1.00 94.94 81 ALA A O 1
ATOM 643 N N . VAL A 1 82 ? -0.329 -4.590 -11.685 1.00 95.00 82 VAL A N 1
ATOM 644 C CA . VAL A 1 82 ? -1.772 -4.294 -11.693 1.00 95.00 82 VAL A CA 1
ATOM 645 C C . VAL A 1 82 ? -2.576 -5.466 -11.128 1.00 95.00 82 VAL A C 1
ATOM 647 O O . VAL A 1 82 ? -3.444 -5.259 -10.280 1.00 95.00 82 VAL A O 1
ATOM 650 N N . VAL A 1 83 ? -2.266 -6.701 -11.533 1.00 95.81 83 VAL A N 1
ATOM 651 C CA . VAL A 1 83 ? -2.937 -7.909 -11.024 1.00 95.81 83 VAL A CA 1
ATOM 652 C C . VAL A 1 83 ? -2.737 -8.059 -9.515 1.00 95.81 83 VAL A C 1
ATOM 654 O O . VAL A 1 83 ? -3.714 -8.227 -8.783 1.00 95.81 83 VAL A O 1
ATOM 657 N N . ILE A 1 84 ? -1.499 -7.936 -9.027 1.00 95.06 84 ILE A N 1
ATOM 658 C CA . ILE A 1 84 ? -1.187 -7.994 -7.591 1.00 95.06 84 ILE A CA 1
ATOM 659 C C . ILE A 1 84 ? -1.961 -6.911 -6.837 1.00 95.06 84 ILE A C 1
ATOM 661 O O . ILE A 1 84 ? -2.519 -7.176 -5.772 1.00 95.06 84 ILE A O 1
ATOM 665 N N . TYR A 1 85 ? -2.024 -5.697 -7.383 1.00 92.62 85 TYR A N 1
ATOM 666 C CA . TYR A 1 85 ? -2.722 -4.587 -6.748 1.00 92.62 85 TYR A CA 1
ATOM 667 C C . TYR A 1 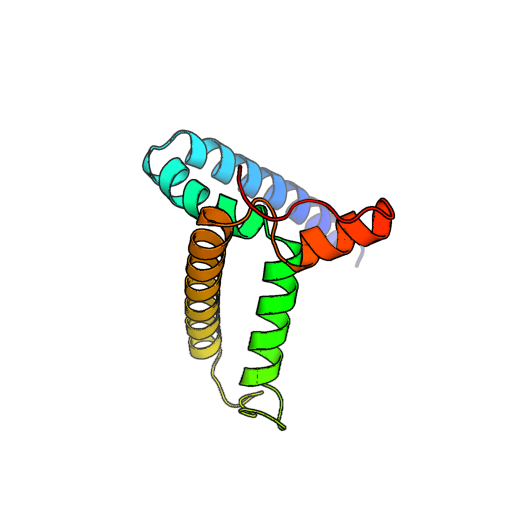85 ? -4.234 -4.827 -6.647 1.00 92.62 85 TYR A C 1
ATOM 669 O O . TYR A 1 85 ? -4.820 -4.610 -5.587 1.00 92.62 85 TYR A O 1
ATOM 677 N N . ILE A 1 86 ? -4.866 -5.353 -7.701 1.00 92.94 86 ILE A N 1
ATOM 678 C CA . ILE A 1 86 ? -6.286 -5.739 -7.683 1.00 92.94 86 ILE A CA 1
ATOM 679 C C . ILE A 1 86 ? -6.539 -6.808 -6.616 1.00 92.94 86 ILE A C 1
ATOM 681 O O . ILE A 1 86 ? -7.470 -6.673 -5.821 1.00 92.94 86 ILE A O 1
ATOM 685 N N . VAL A 1 87 ? -5.692 -7.840 -6.551 1.00 93.81 87 VAL A N 1
ATOM 686 C CA . VAL A 1 87 ? -5.791 -8.889 -5.525 1.00 93.81 87 VAL A CA 1
ATOM 687 C C . VAL A 1 87 ? -5.679 -8.287 -4.123 1.00 93.81 87 VAL A C 1
ATOM 689 O O . VAL A 1 87 ? -6.495 -8.603 -3.258 1.00 93.81 87 VAL A O 1
ATOM 692 N N . GLN A 1 88 ? -4.738 -7.369 -3.893 1.00 93.38 88 GLN A N 1
ATOM 693 C CA . GLN A 1 88 ? -4.599 -6.689 -2.602 1.00 93.38 88 GLN A CA 1
ATOM 694 C C . GLN A 1 88 ? -5.814 -5.833 -2.239 1.00 93.38 88 GLN A C 1
ATOM 696 O O . GLN A 1 88 ? -6.241 -5.865 -1.085 1.00 93.38 88 GLN A O 1
ATOM 701 N N . ILE A 1 89 ? -6.408 -5.114 -3.198 1.00 91.81 89 ILE A N 1
ATOM 702 C CA . ILE A 1 89 ? -7.655 -4.371 -2.969 1.00 91.81 89 ILE A CA 1
ATOM 703 C C . ILE A 1 89 ? -8.760 -5.326 -2.517 1.00 91.81 89 ILE A C 1
ATOM 705 O O . ILE A 1 89 ? -9.418 -5.061 -1.512 1.00 91.81 89 ILE A O 1
ATOM 709 N N . LEU A 1 90 ? -8.953 -6.445 -3.219 1.00 92.81 90 LEU A N 1
ATOM 710 C CA . LEU A 1 90 ? -9.989 -7.423 -2.878 1.00 92.81 90 LEU A CA 1
ATOM 711 C C . LEU A 1 90 ? -9.767 -8.015 -1.482 1.00 92.81 90 LEU A C 1
ATOM 713 O O . LEU A 1 90 ? -10.703 -8.055 -0.681 1.00 92.81 90 LEU A O 1
ATOM 717 N N . LEU A 1 91 ? -8.530 -8.401 -1.159 1.00 92.69 91 LEU A N 1
ATOM 718 C CA . LEU A 1 91 ? -8.170 -8.896 0.170 1.00 92.69 91 LEU A CA 1
ATOM 719 C C . LEU A 1 91 ? -8.438 -7.846 1.256 1.00 92.69 91 LEU A C 1
ATOM 721 O O . LEU A 1 91 ? -9.028 -8.177 2.283 1.00 92.69 91 LEU A O 1
ATOM 725 N N . ALA A 1 92 ? -8.079 -6.581 1.023 1.00 92.81 92 ALA A N 1
ATOM 726 C CA . ALA A 1 92 ? -8.317 -5.496 1.971 1.00 92.81 92 ALA A CA 1
ATOM 727 C C . ALA A 1 92 ? -9.815 -5.214 2.181 1.00 92.81 92 ALA A C 1
ATOM 729 O O . ALA A 1 92 ? -10.260 -5.001 3.312 1.00 92.81 92 ALA A O 1
ATOM 730 N N . VAL A 1 93 ? -10.614 -5.245 1.108 1.00 91.81 93 VAL A N 1
ATOM 731 C CA . VAL A 1 93 ? -12.076 -5.081 1.167 1.00 91.81 93 VAL A CA 1
ATOM 732 C C . VAL A 1 93 ? -12.713 -6.208 1.978 1.00 91.81 93 VAL A C 1
ATOM 734 O O . VAL A 1 93 ? -13.497 -5.937 2.890 1.00 91.81 93 VAL A O 1
ATOM 737 N N . ILE A 1 94 ? -12.364 -7.463 1.676 1.00 92.44 94 ILE A N 1
ATOM 738 C CA . ILE A 1 94 ? -12.878 -8.639 2.390 1.00 92.44 94 ILE A CA 1
ATOM 739 C C . ILE A 1 94 ? -12.469 -8.569 3.863 1.00 92.44 94 ILE A C 1
ATOM 741 O O . ILE A 1 94 ? -13.311 -8.730 4.744 1.00 92.44 94 ILE A O 1
ATOM 745 N N . TRP A 1 95 ? -11.208 -8.251 4.149 1.00 93.38 95 TRP A N 1
ATOM 746 C CA . TRP A 1 95 ? -10.697 -8.155 5.513 1.00 93.38 95 TRP A CA 1
ATOM 747 C C . TRP A 1 95 ? -11.441 -7.102 6.342 1.00 93.38 95 TRP A C 1
ATOM 749 O O . TRP A 1 95 ? -11.961 -7.399 7.418 1.00 93.38 95 TRP A O 1
ATOM 759 N N . LEU A 1 96 ? -11.571 -5.877 5.827 1.00 91.38 96 LEU A N 1
ATOM 760 C CA . LEU A 1 96 ? -12.216 -4.764 6.538 1.00 91.38 96 LEU A CA 1
ATOM 761 C C . LEU A 1 96 ? -13.750 -4.867 6.618 1.00 91.38 96 LEU A C 1
ATOM 763 O O . LEU A 1 96 ? -14.406 -4.059 7.299 1.00 91.38 96 LEU A O 1
ATOM 767 N N . LYS A 1 97 ? -14.341 -5.859 5.940 1.00 89.69 97 LYS A N 1
ATOM 768 C CA . LYS A 1 97 ? -15.729 -6.266 6.170 1.00 89.69 97 LYS A CA 1
ATOM 769 C C . LYS A 1 97 ? -15.886 -6.923 7.544 1.00 89.69 97 LYS A C 1
ATOM 771 O O . LYS A 1 97 ? -16.889 -6.673 8.204 1.00 89.69 97 LYS A O 1
ATOM 776 N N . HIS A 1 98 ? -14.888 -7.691 7.984 1.00 89.69 98 HIS A N 1
ATOM 777 C CA . HIS A 1 98 ? -14.914 -8.457 9.235 1.00 89.69 98 HIS A CA 1
ATOM 778 C C . HIS A 1 98 ? -14.129 -7.791 10.380 1.00 89.69 98 HIS A C 1
ATOM 780 O O . HIS A 1 98 ? -14.499 -7.928 11.548 1.00 89.69 98 HIS A O 1
ATOM 786 N N . TYR A 1 99 ? -13.075 -7.039 10.055 1.00 91.62 99 TYR A N 1
ATOM 787 C CA . TYR A 1 99 ? -12.150 -6.454 11.027 1.00 91.62 99 TYR A CA 1
ATOM 788 C C . TYR A 1 99 ? -12.077 -4.924 10.929 1.00 91.62 99 TYR A C 1
ATOM 790 O O . TYR A 1 99 ? -12.296 -4.323 9.877 1.00 91.62 99 TYR A O 1
ATOM 798 N N . SER A 1 100 ? -11.757 -4.270 12.045 1.00 88.06 100 SER A N 1
ATOM 799 C CA . SER A 1 100 ? -11.663 -2.802 12.131 1.00 88.06 100 SER A CA 1
ATOM 800 C C . SER A 1 100 ? -10.319 -2.249 11.643 1.00 88.06 100 SER A C 1
ATOM 802 O O . SER A 1 100 ? -10.249 -1.104 11.182 1.00 88.06 100 SER A O 1
ATOM 804 N N . PHE A 1 101 ? -9.270 -3.069 11.719 1.00 89.25 101 PHE A N 1
ATOM 805 C CA . PHE A 1 101 ? -7.881 -2.731 11.406 1.00 89.25 101 PHE A CA 1
ATOM 806 C C . PHE A 1 101 ? -7.261 -3.815 10.527 1.00 89.25 101 PHE A C 1
ATOM 808 O O . PHE A 1 101 ? -7.681 -4.973 10.591 1.00 89.25 101 PHE A O 1
ATOM 815 N N . GLY A 1 102 ? -6.245 -3.457 9.740 1.00 92.06 102 GLY A N 1
ATOM 816 C CA . GLY A 1 102 ? -5.387 -4.466 9.130 1.00 92.06 102 GLY A CA 1
ATOM 817 C C . GLY A 1 102 ? -4.581 -5.225 10.194 1.00 92.06 102 GLY A C 1
ATOM 818 O O . GLY A 1 102 ? -4.410 -4.726 11.313 1.00 92.06 102 GLY A O 1
ATOM 819 N N . PRO A 1 103 ? -4.128 -6.450 9.885 1.00 91.38 103 PRO A N 1
ATOM 820 C CA . PRO A 1 103 ? -3.481 -7.324 10.858 1.00 91.38 103 PRO A CA 1
ATOM 821 C C . PRO A 1 103 ? -2.210 -6.698 11.441 1.00 91.38 103 PRO A C 1
ATOM 823 O O . PRO A 1 103 ? -2.013 -6.727 12.657 1.00 91.38 103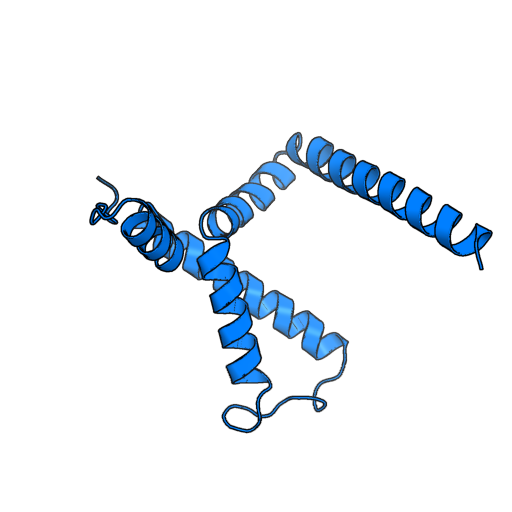 PRO A O 1
ATOM 826 N N . LEU A 1 104 ? -1.377 -6.076 10.600 1.00 93.56 104 LEU A N 1
ATOM 827 C CA . LEU A 1 104 ? -0.138 -5.448 11.054 1.00 93.56 104 LEU A CA 1
ATOM 828 C C . LEU A 1 104 ? -0.383 -4.112 11.745 1.00 93.56 104 LEU A C 1
ATOM 830 O O . LEU A 1 104 ? 0.302 -3.795 12.709 1.00 93.56 104 LEU A O 1
ATOM 834 N N . GLU A 1 105 ? -1.370 -3.334 11.305 1.00 93.38 105 GLU A N 1
ATOM 835 C CA . GLU A 1 105 ? -1.763 -2.093 11.974 1.00 93.38 105 GLU A CA 1
ATOM 836 C C . GLU A 1 105 ? -2.272 -2.379 13.383 1.00 93.38 105 GLU A C 1
ATOM 838 O O . GLU A 1 105 ? -1.956 -1.652 14.323 1.00 93.38 105 GLU A O 1
ATOM 843 N N . TRP A 1 106 ? -3.061 -3.441 13.535 1.00 93.06 106 TRP A N 1
ATOM 844 C CA . TRP A 1 106 ? -3.541 -3.891 14.829 1.00 93.06 106 TRP A CA 1
ATOM 845 C C . TRP A 1 106 ? -2.395 -4.360 15.727 1.00 93.06 106 TRP A C 1
ATOM 847 O O . TRP A 1 106 ? -2.352 -3.970 16.896 1.00 93.06 106 TRP A O 1
ATOM 857 N N . LEU A 1 107 ? -1.456 -5.144 15.187 1.00 93.25 107 LEU A N 1
ATOM 858 C CA . LEU A 1 107 ? -0.284 -5.604 15.928 1.00 93.25 107 LEU A CA 1
ATOM 859 C C . LEU A 1 107 ? 0.558 -4.409 16.382 1.00 93.25 107 LEU A C 1
ATOM 861 O O . LEU A 1 107 ? 0.858 -4.278 17.564 1.00 93.25 107 LEU A O 1
ATOM 865 N N . TRP A 1 108 ? 0.862 -3.500 15.456 1.00 92.31 108 TRP A N 1
ATOM 866 C CA . TRP A 1 108 ? 1.633 -2.294 15.723 1.00 92.31 108 TRP A CA 1
ATOM 867 C C . TRP A 1 108 ? 0.985 -1.438 16.810 1.00 92.31 108 TRP A C 1
ATOM 869 O O . TRP A 1 108 ? 1.634 -1.105 17.796 1.00 92.31 108 TRP A O 1
ATOM 879 N N . ARG A 1 109 ? -0.318 -1.150 16.696 1.00 89.56 109 ARG A N 1
ATOM 880 C CA . ARG A 1 109 ? -1.050 -0.383 17.715 1.00 89.56 109 ARG A CA 1
ATOM 881 C C . ARG A 1 109 ? -1.070 -1.097 19.060 1.00 89.56 109 ARG A C 1
ATOM 883 O O . ARG A 1 109 ? -0.876 -0.449 20.083 1.00 89.56 109 ARG A O 1
ATOM 890 N N . SER A 1 110 ? -1.283 -2.411 19.073 1.00 92.50 110 SER A N 1
ATOM 891 C CA . SER A 1 110 ? -1.312 -3.175 20.323 1.00 92.50 110 SER A CA 1
ATOM 892 C C . SER A 1 110 ? 0.045 -3.156 21.029 1.00 92.50 110 SER A C 1
ATOM 894 O O . SER A 1 110 ? 0.092 -3.016 22.250 1.00 92.50 110 SER A O 1
ATOM 896 N N . LEU A 1 111 ? 1.143 -3.205 20.266 1.00 92.75 111 LEU A N 1
ATOM 897 C CA . LEU A 1 111 ? 2.504 -3.050 20.783 1.00 92.75 111 LEU A CA 1
ATOM 898 C C . LEU A 1 111 ? 2.774 -1.621 21.274 1.00 92.75 111 LEU A C 1
ATOM 900 O O . LEU A 1 111 ? 3.279 -1.453 22.378 1.00 92.75 111 LEU A O 1
ATOM 904 N N . THR A 1 112 ? 2.401 -0.590 20.506 1.00 92.38 112 THR A N 1
ATOM 905 C CA . THR A 1 112 ? 2.624 0.818 20.889 1.00 92.38 112 THR A CA 1
ATOM 906 C C . THR A 1 112 ? 1.854 1.204 22.152 1.00 92.38 112 THR A C 1
ATOM 908 O O . THR A 1 112 ? 2.381 1.915 23.001 1.00 92.38 112 THR A O 1
ATOM 911 N N . TYR A 1 113 ? 0.610 0.743 22.295 1.00 90.69 113 TYR A N 1
ATOM 912 C CA . TYR A 1 113 ? -0.222 1.062 23.458 1.00 90.69 113 TYR A CA 1
ATOM 913 C C . TYR A 1 113 ? -0.050 0.082 24.625 1.00 90.69 113 TYR A C 1
ATOM 915 O O . TYR A 1 113 ? -0.631 0.308 25.686 1.00 90.69 113 TYR A O 1
ATOM 923 N N . GLY A 1 114 ? 0.688 -1.019 24.434 1.00 89.75 114 GLY A N 1
ATOM 924 C CA . GLY A 1 114 ? 0.836 -2.083 25.431 1.00 89.75 114 GLY A CA 1
ATOM 925 C C . GLY A 1 114 ? -0.487 -2.757 25.818 1.00 89.75 114 GLY A C 1
ATOM 926 O O . GLY A 1 114 ? -0.601 -3.319 26.904 1.00 89.75 114 GLY A O 1
ATOM 927 N N . LYS A 1 115 ? -1.517 -2.665 24.967 1.00 89.19 115 LYS A N 1
ATOM 928 C CA . LYS A 1 115 ? -2.861 -3.199 25.221 1.00 89.19 115 LYS A CA 1
ATOM 929 C C . LYS A 1 115 ? -3.352 -3.965 24.007 1.00 89.19 115 LYS A C 1
ATOM 931 O O . LYS A 1 115 ? -3.259 -3.479 22.884 1.00 89.19 115 LYS A O 1
ATOM 936 N N . PHE A 1 116 ? -3.938 -5.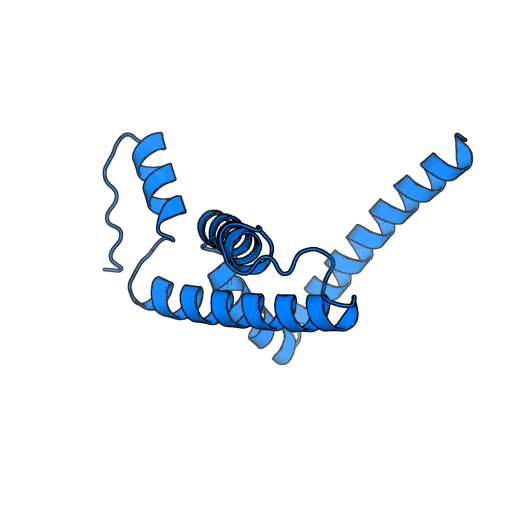133 24.244 1.00 87.81 116 PHE A N 1
ATOM 937 C CA . PHE A 1 116 ? -4.544 -5.932 23.187 1.00 87.81 116 PHE A CA 1
ATOM 938 C C . PHE A 1 116 ? -5.860 -5.286 22.741 1.00 87.81 116 PHE A C 1
ATOM 940 O O . PHE A 1 116 ? -6.859 -5.317 23.461 1.00 87.81 116 PHE A O 1
ATOM 947 N N . LEU A 1 117 ? -5.856 -4.645 21.572 1.00 87.62 117 LEU A N 1
ATOM 948 C CA . LEU A 1 117 ? -7.050 -3.996 21.030 1.00 87.62 117 LEU A CA 1
ATOM 949 C C . LEU A 1 117 ? -8.027 -5.046 20.481 1.00 87.62 117 LEU A C 1
ATOM 951 O O . LEU A 1 117 ? -7.610 -6.088 19.979 1.00 87.62 117 LEU A O 1
ATOM 955 N N . SER A 1 118 ? -9.334 -4.781 20.508 1.00 85.50 118 SER A N 1
ATOM 956 C CA . SER A 1 118 ? -10.285 -5.650 19.802 1.00 85.50 118 SER A CA 1
ATOM 957 C C . SER A 1 118 ? -10.160 -5.440 18.291 1.00 85.50 118 SER A C 1
ATOM 959 O O . SER A 1 118 ? -10.264 -4.316 17.796 1.00 85.50 118 SER A O 1
ATOM 961 N N . MET A 1 119 ? -9.920 -6.523 17.550 1.00 83.94 119 MET A N 1
ATOM 962 C CA . MET A 1 119 ? -9.792 -6.486 16.089 1.00 83.94 119 MET A CA 1
ATOM 963 C C . MET A 1 119 ? -11.150 -6.610 15.379 1.00 83.94 119 MET A C 1
ATOM 965 O O . MET A 1 119 ? -11.302 -6.138 14.249 1.00 83.94 119 MET A O 1
ATOM 969 N N . LYS A 1 120 ? -12.138 -7.243 16.027 1.00 80.50 120 LYS A N 1
ATOM 970 C CA . LYS A 1 120 ? -13.466 -7.476 15.448 1.00 80.50 120 LYS A CA 1
ATOM 971 C C . LYS A 1 120 ? -14.248 -6.169 15.360 1.00 80.50 120 LYS A C 1
ATOM 973 O O . LYS A 1 120 ? -14.196 -5.335 16.264 1.00 80.50 120 LYS A O 1
ATOM 978 N N . LYS A 1 121 ? -14.970 -6.008 14.256 1.00 73.94 121 LYS A N 1
ATOM 979 C CA . LYS A 1 121 ? -15.974 -4.956 14.104 1.00 73.94 121 LYS A CA 1
ATOM 980 C C . LYS A 1 121 ? -17.162 -5.330 14.999 1.00 73.94 121 LYS A C 1
ATOM 982 O O . LYS A 1 121 ? -17.666 -6.444 14.866 1.00 73.94 121 LYS A O 1
ATOM 987 N N . GLY A 1 122 ? -17.485 -4.469 15.966 1.00 57.97 122 GLY A N 1
ATOM 988 C CA . GLY A 1 122 ? -18.682 -4.607 16.804 1.00 57.97 122 GLY A CA 1
ATOM 989 C C . GLY A 1 122 ? -19.956 -4.404 16.002 1.00 57.97 122 GLY A C 1
ATOM 990 O O . GLY A 1 122 ? -19.870 -3.736 14.943 1.00 57.97 122 GLY A O 1
#

Sequence (122 aa):
DILYKTLFSFGQVILAFAYISILTISYESALGVKLMSGLKYVGRMSFSSYLGHTIFGILIFYPFAFGLFGTMSLWQVEVLAVVIYIVQILLAVIWLKHYSFGPLEWLWRSLTYGKFLSMKKG

pLDDT: mean 91.01, std 5.28, range [57.97, 96.69]

Radius of gyration: 19.05 Å; chains: 1; bounding box: 44×44×45 Å

Secondary structure (DSSP, 8-state):
-HHHHHHHHHHHHHHHHHHHHHHHHHHHSHHHHHHHHHHHHHHHTHHHHHHHHHHHHHHHHSTTTT--TTTS-HHHHHHHHHHHHHHHHHHHHHHHHHBSS-HHHHHHHHHHHTS----B--

Foldseek 3Di:
DVVVVVVVVVVVVVVVVVVVVVLVVLCVDPVSVVVVVLVVLCVLAVVVLVVQVVVVCCQCCPPVHVNCPPVDDPVRVVVVVVVSVVVSSVVSVVQVVFFVGHPVRQVVVCVVVVHNDDGGDD